Protein AF-A0AAT9IEX5-F1 (afdb_monomer_lite)

Sequence (125 aa):
MNDKVFNRVKGVLTDRGRSYKLSMKVLFNYYKALLTFNILFSGLIGLLGGVSGENKIIGFLNVFMFSFCTGGYFLALFFYELRYKSQYYFYYNKGYSKTALIILSYLFNLLILILFFLLKSMAAG

Foldseek 3Di:
DDVVVVVVVVVVVVVVPDPQDPDPVVLCVLLVQLLVQLQVVLQVQLQVLLVPDPNSVVRSVVSSLVSSLPVSSVVSVVVCCVPVVVVVVVCVVSVDDPVVSSVVSSVVSVVVSVVVVVVVVVVVD

Radius of gyration: 21.41 Å; chains: 1; bounding box: 51×23×72 Å

Structure (mmCIF, N/CA/C/O backbone):
data_AF-A0AAT9IEX5-F1
#
_entry.id   AF-A0AAT9IEX5-F1
#
loop_
_atom_site.group_PDB
_atom_site.id
_atom_site.type_symbol
_atom_site.label_atom_id
_atom_site.label_alt_id
_atom_site.label_comp_id
_atom_site.label_asym_id
_atom_site.label_entity_id
_atom_site.label_seq_id
_atom_site.pdbx_PDB_ins_code
_atom_site.Cartn_x
_atom_site.Cartn_y
_atom_site.Cartn_z
_atom_site.occupancy
_atom_site.B_iso_or_equiv
_atom_site.auth_seq_id
_atom_site.auth_comp_id
_atom_site.auth_asym_id
_atom_site.auth_atom_id
_atom_site.pdbx_PDB_model_num
ATOM 1 N N . MET A 1 1 ? -26.330 13.988 47.329 1.00 58.00 1 MET A N 1
ATOM 2 C CA . MET A 1 1 ? -25.836 13.284 46.124 1.00 58.00 1 MET A CA 1
ATOM 3 C C . MET A 1 1 ? -24.482 12.690 46.482 1.00 58.00 1 MET A C 1
ATOM 5 O O . MET A 1 1 ? -23.672 13.410 47.036 1.00 58.00 1 MET A O 1
ATOM 9 N N . ASN A 1 2 ? -24.299 11.376 46.342 1.00 67.56 2 ASN A N 1
ATOM 10 C CA . ASN A 1 2 ? -23.230 10.629 47.017 1.00 67.56 2 ASN A CA 1
ATOM 11 C C . ASN A 1 2 ? -21.887 10.794 46.275 1.00 67.56 2 ASN A C 1
ATOM 13 O O . ASN A 1 2 ? -21.789 10.393 45.112 1.00 67.56 2 ASN A O 1
ATOM 17 N N . ASP A 1 3 ? -20.859 11.341 46.930 1.00 57.69 3 ASP A N 1
ATOM 18 C CA . ASP A 1 3 ? -19.537 11.632 46.336 1.00 57.69 3 ASP A CA 1
ATOM 19 C C . ASP A 1 3 ? -18.868 10.402 45.701 1.00 57.69 3 ASP A C 1
ATOM 21 O O . ASP A 1 3 ? -18.098 10.505 44.743 1.00 57.69 3 ASP A O 1
ATOM 25 N N . LYS A 1 4 ? -19.237 9.200 46.158 1.00 62.69 4 LYS A N 1
ATOM 26 C CA . LYS A 1 4 ? -18.808 7.929 45.557 1.00 62.69 4 LYS A CA 1
ATOM 27 C C . LYS A 1 4 ? -19.321 7.729 44.128 1.00 62.69 4 LYS A C 1
ATOM 29 O O . LYS A 1 4 ? -18.619 7.137 43.312 1.00 62.69 4 LYS A O 1
ATOM 34 N N . VAL A 1 5 ? -20.520 8.216 43.808 1.00 66.31 5 VAL A N 1
ATOM 35 C CA . VAL A 1 5 ? -21.101 8.116 42.458 1.00 66.31 5 VAL A CA 1
ATOM 36 C C . VAL A 1 5 ? -20.439 9.134 41.531 1.00 66.31 5 VAL A C 1
ATOM 38 O O . VAL A 1 5 ? -20.054 8.783 40.419 1.00 66.31 5 VAL A O 1
ATOM 41 N N . PHE A 1 6 ? -20.203 10.357 42.010 1.00 59.25 6 PHE A N 1
ATOM 42 C CA . PHE A 1 6 ? -19.541 11.406 41.230 1.00 59.25 6 PHE A CA 1
ATOM 43 C C . PHE A 1 6 ? -18.085 11.050 40.887 1.00 59.25 6 PHE A C 1
ATOM 45 O O . PHE A 1 6 ? -17.663 11.208 39.740 1.00 59.25 6 PHE A O 1
ATOM 52 N N . ASN A 1 7 ? -17.341 10.466 41.832 1.00 58.66 7 ASN A N 1
ATOM 53 C CA . ASN A 1 7 ? -15.973 10.000 41.586 1.00 58.66 7 ASN A CA 1
ATOM 54 C C . ASN A 1 7 ? -15.913 8.774 40.661 1.00 58.66 7 ASN A C 1
ATOM 56 O O . ASN A 1 7 ? -14.981 8.656 39.865 1.00 58.66 7 ASN A O 1
ATOM 60 N N . ARG A 1 8 ? -16.927 7.897 40.691 1.00 59.16 8 ARG A N 1
ATOM 61 C CA . ARG A 1 8 ? -17.035 6.767 39.753 1.00 59.16 8 ARG A CA 1
ATOM 62 C C . ARG A 1 8 ? -17.325 7.247 38.326 1.00 59.16 8 ARG A C 1
ATOM 64 O O . ARG A 1 8 ? -16.739 6.722 37.387 1.00 59.16 8 ARG A O 1
ATOM 71 N N . VAL A 1 9 ? -18.158 8.277 38.161 1.00 59.16 9 VAL A N 1
ATOM 72 C CA . VAL A 1 9 ? -18.424 8.891 36.848 1.00 59.16 9 VAL A CA 1
ATOM 73 C C . VAL A 1 9 ? -17.200 9.660 36.342 1.00 59.16 9 VAL A C 1
ATOM 75 O O . VAL A 1 9 ? -16.830 9.500 35.183 1.00 59.16 9 VAL A O 1
ATOM 78 N N . LYS A 1 10 ? -16.499 10.413 37.202 1.00 51.16 10 LYS A N 1
ATOM 79 C CA . LYS A 1 10 ? -15.236 11.068 36.824 1.00 51.16 10 LYS A CA 1
ATOM 80 C C . LYS A 1 10 ? -14.178 10.057 36.381 1.00 51.16 10 LYS A C 1
ATOM 82 O O . LYS A 1 10 ? -13.639 10.225 35.299 1.00 51.16 10 LYS A O 1
ATOM 87 N N . GLY A 1 11 ? -13.947 8.974 37.128 1.00 52.75 11 GLY A N 1
ATOM 88 C CA . GLY A 1 11 ? -12.958 7.948 36.758 1.00 52.75 11 GLY A CA 1
ATOM 89 C C . GLY A 1 11 ? -13.213 7.282 35.398 1.00 52.75 11 GLY A C 1
ATOM 90 O O . GLY A 1 11 ? -12.266 6.978 34.680 1.00 52.75 11 GLY A O 1
ATOM 91 N N . VAL A 1 12 ? -14.481 7.126 35.005 1.00 56.59 12 VAL A N 1
ATOM 92 C CA . VAL A 1 12 ? -14.877 6.583 33.690 1.00 56.59 12 VAL A CA 1
ATOM 93 C C . VAL A 1 12 ? -14.724 7.617 32.563 1.00 56.59 12 VAL A C 1
ATOM 95 O O . VAL A 1 12 ? -14.526 7.254 31.404 1.00 56.59 12 VAL A O 1
ATOM 98 N N . LEU A 1 13 ? -14.792 8.913 32.877 1.00 50.88 13 LEU A N 1
ATOM 99 C CA . LEU A 1 13 ? -14.663 9.993 31.895 1.00 50.88 13 LEU A CA 1
ATOM 100 C C . LEU A 1 13 ? -13.211 10.453 31.687 1.00 50.88 13 LEU A C 1
ATOM 102 O O . LEU A 1 13 ? -12.892 10.933 30.599 1.00 50.88 13 LEU A O 1
ATOM 106 N N . THR A 1 14 ? -12.320 10.254 32.665 1.00 48.84 14 THR A N 1
ATOM 107 C CA . THR A 1 14 ? -10.892 10.621 32.561 1.00 48.84 14 THR A CA 1
ATOM 108 C C . THR A 1 14 ? -10.075 9.664 31.677 1.00 48.84 14 THR A C 1
ATOM 110 O O . THR A 1 14 ? -8.972 10.002 31.262 1.00 48.84 14 THR A O 1
ATOM 113 N N . ASP A 1 15 ? -10.613 8.498 31.309 1.00 51.06 15 ASP A N 1
ATOM 114 C CA . ASP A 1 15 ? -9.942 7.535 30.415 1.00 51.06 15 ASP A CA 1
ATOM 115 C C . ASP A 1 15 ? -10.146 7.852 28.912 1.00 51.06 15 ASP A C 1
ATOM 117 O O . ASP A 1 15 ? -9.637 7.161 28.030 1.00 51.06 15 ASP A O 1
ATOM 121 N N . ARG A 1 16 ? -10.865 8.940 28.587 1.00 53.25 16 ARG A N 1
ATOM 122 C CA . ARG A 1 16 ? -11.055 9.423 27.202 1.00 53.25 16 ARG A CA 1
ATOM 123 C C . ARG A 1 16 ? -9.895 10.269 26.662 1.00 53.25 16 ARG A C 1
ATOM 125 O O . ARG A 1 16 ? -9.988 10.793 25.557 1.00 53.25 16 ARG A O 1
ATOM 132 N N . GLY A 1 17 ? -8.813 10.406 27.426 1.00 50.31 17 GLY A N 1
ATOM 133 C CA . GLY A 1 17 ? -7.591 11.117 27.039 1.00 50.31 17 GLY A CA 1
ATOM 134 C C . GLY A 1 17 ? -6.438 10.197 26.635 1.00 50.31 17 GLY A C 1
ATOM 135 O O . GLY A 1 17 ? -5.286 10.627 26.661 1.00 50.31 17 GLY A O 1
ATOM 136 N N . ARG A 1 18 ? -6.696 8.918 26.319 1.00 54.47 18 ARG A N 1
ATOM 137 C CA . ARG A 1 18 ? -5.628 7.992 25.932 1.00 54.47 18 ARG A CA 1
ATOM 138 C C . ARG A 1 18 ? -5.007 8.436 24.607 1.00 54.47 18 ARG A C 1
ATOM 140 O O . ARG A 1 18 ? -5.550 8.198 23.538 1.00 54.47 18 ARG A O 1
ATOM 147 N N . SER A 1 19 ? -3.833 9.057 24.682 1.00 53.69 19 SER A N 1
ATOM 148 C CA . SER A 1 19 ? -2.922 9.185 23.548 1.00 53.69 19 SER A CA 1
ATOM 149 C C . SER A 1 19 ? -2.481 7.773 23.159 1.00 53.69 19 SER A C 1
ATOM 151 O O . SER A 1 19 ? -1.616 7.164 23.796 1.00 53.69 19 SER A O 1
ATOM 153 N N . TYR A 1 20 ? -3.184 7.179 22.194 1.00 57.81 20 TYR A N 1
ATOM 154 C CA . TYR A 1 20 ? -2.973 5.795 21.792 1.00 57.81 20 TYR A CA 1
ATOM 155 C C . TYR A 1 20 ? -1.623 5.693 21.088 1.00 57.81 20 TYR A C 1
ATOM 157 O O . TYR A 1 20 ? -1.485 6.007 19.906 1.00 57.81 20 TYR A O 1
A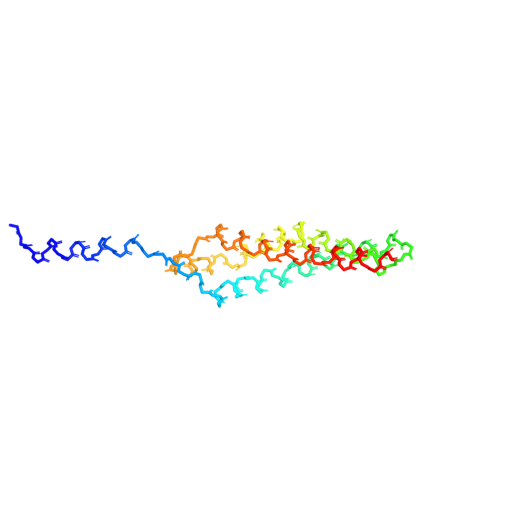TOM 165 N N . LYS A 1 21 ? -0.602 5.235 21.814 1.00 61.06 21 LYS A N 1
ATOM 166 C CA . LYS A 1 21 ? 0.682 4.899 21.207 1.00 61.06 21 LYS A CA 1
ATOM 167 C C . LYS A 1 21 ? 0.435 3.760 20.216 1.00 61.06 21 LYS A C 1
ATOM 169 O O . LYS A 1 21 ? 0.006 2.665 20.595 1.00 61.06 21 LYS A O 1
ATOM 174 N N . LEU A 1 22 ? 0.640 4.034 18.931 1.00 65.62 22 LEU A N 1
ATOM 175 C CA . LEU A 1 22 ? 0.526 3.032 17.882 1.00 65.62 22 LEU A CA 1
ATOM 176 C C . LEU A 1 22 ? 1.493 1.891 18.196 1.00 65.62 22 LEU A C 1
ATOM 178 O O . LEU A 1 22 ? 2.708 2.079 18.246 1.00 65.62 22 LEU A O 1
ATOM 182 N N . SER A 1 23 ? 0.954 0.702 18.459 1.00 79.88 23 SER A N 1
ATOM 183 C CA . SER A 1 23 ? 1.803 -0.458 18.662 1.00 79.88 23 SER A CA 1
ATOM 184 C C . SER A 1 23 ? 2.371 -0.855 17.308 1.00 79.88 23 SER A C 1
ATOM 186 O O . SER A 1 23 ? 1.618 -1.223 16.404 1.00 79.88 23 SER A O 1
ATOM 188 N N . MET A 1 24 ? 3.697 -0.822 17.177 1.00 80.75 24 MET A N 1
ATOM 189 C CA . MET A 1 24 ? 4.392 -1.195 15.939 1.00 80.75 24 MET A CA 1
ATOM 190 C C . MET A 1 24 ? 3.967 -2.579 15.434 1.00 80.75 24 MET A C 1
ATOM 192 O O . MET A 1 24 ? 3.858 -2.791 14.234 1.00 80.75 24 MET A O 1
ATOM 196 N N . LYS A 1 25 ? 3.622 -3.499 16.346 1.00 85.56 25 LYS A N 1
ATOM 197 C CA . LYS A 1 25 ? 3.118 -4.841 16.014 1.00 85.56 25 LYS A CA 1
ATOM 198 C C . LYS A 1 25 ? 1.784 -4.803 15.262 1.00 85.56 25 LYS A C 1
ATOM 200 O O . LYS A 1 25 ? 1.575 -5.571 14.330 1.00 85.56 25 LYS A O 1
ATOM 205 N N . VAL A 1 26 ? 0.876 -3.919 15.675 1.00 85.69 26 VAL A N 1
ATOM 206 C CA . VAL A 1 26 ? -0.459 -3.791 15.074 1.00 85.69 26 VAL A CA 1
ATOM 207 C C . VAL A 1 26 ? -0.346 -3.201 13.675 1.00 85.69 26 VAL A C 1
ATOM 209 O O . VAL A 1 26 ? -0.915 -3.759 12.737 1.00 85.69 26 VAL A O 1
ATOM 212 N N . LEU A 1 27 ? 0.441 -2.131 13.535 1.00 86.25 27 LEU A N 1
ATOM 213 C CA . LEU A 1 27 ? 0.718 -1.522 12.237 1.00 86.25 27 LEU A CA 1
ATOM 214 C C . LEU A 1 27 ? 1.397 -2.516 11.295 1.00 86.25 27 LEU A C 1
ATOM 216 O O . LEU A 1 27 ? 0.988 -2.642 10.148 1.00 86.25 27 LEU A O 1
ATOM 220 N N . PHE A 1 28 ? 2.393 -3.252 11.788 1.00 88.50 28 PHE A N 1
ATOM 221 C CA . PHE A 1 28 ? 3.120 -4.227 10.987 1.00 88.50 28 PHE A CA 1
ATOM 222 C C . PHE A 1 28 ? 2.216 -5.358 10.490 1.00 88.50 28 PHE A C 1
ATOM 224 O O . PHE A 1 28 ? 2.304 -5.733 9.327 1.00 88.50 28 PHE A O 1
ATOM 231 N N . ASN A 1 29 ? 1.307 -5.866 11.326 1.00 90.31 29 ASN A N 1
ATOM 232 C CA . ASN A 1 29 ? 0.353 -6.892 10.898 1.00 90.31 29 ASN A CA 1
ATOM 233 C C . ASN A 1 29 ? -0.594 -6.379 9.806 1.00 90.31 29 ASN A C 1
ATOM 235 O O . ASN A 1 29 ? -0.813 -7.078 8.818 1.00 90.31 29 ASN A O 1
ATOM 239 N N . TYR A 1 30 ? -1.114 -5.159 9.969 1.00 90.44 30 TYR A N 1
ATOM 240 C CA . TYR A 1 30 ? -1.954 -4.512 8.961 1.00 90.44 30 TYR A CA 1
ATOM 241 C C . TYR A 1 30 ? -1.187 -4.310 7.646 1.00 90.44 30 TYR A C 1
ATOM 243 O O . TYR A 1 30 ? -1.625 -4.747 6.582 1.00 90.44 30 TYR A O 1
ATOM 251 N N . TYR A 1 31 ? 0.006 -3.718 7.738 1.00 91.50 31 TYR A N 1
ATOM 252 C CA . TYR A 1 31 ? 0.872 -3.453 6.597 1.00 91.50 31 TYR A CA 1
ATOM 253 C C . TYR A 1 31 ? 1.272 -4.739 5.874 1.00 91.50 31 TYR A C 1
ATOM 255 O O . TYR A 1 31 ? 1.190 -4.790 4.656 1.00 91.50 31 TYR A O 1
ATOM 263 N N . LYS A 1 32 ? 1.635 -5.802 6.600 1.00 92.31 32 LYS A N 1
ATOM 264 C CA . LYS A 1 32 ? 2.029 -7.092 6.020 1.00 92.31 32 LYS A CA 1
ATOM 265 C C . LYS A 1 32 ? 0.916 -7.699 5.169 1.00 92.31 32 LYS A C 1
ATOM 267 O O . LYS A 1 32 ? 1.185 -8.150 4.060 1.00 92.31 32 LYS A O 1
ATOM 272 N N . ALA A 1 33 ? -0.315 -7.708 5.675 1.00 91.75 33 ALA A N 1
ATOM 273 C CA . ALA A 1 33 ? -1.450 -8.254 4.939 1.00 91.75 33 ALA A CA 1
ATOM 274 C C . ALA A 1 33 ? -1.736 -7.445 3.665 1.00 91.75 33 ALA A C 1
ATOM 276 O O . ALA A 1 33 ? -1.951 -8.020 2.600 1.00 91.75 33 ALA A O 1
ATOM 277 N N . LEU A 1 34 ? -1.679 -6.116 3.761 1.00 93.44 34 LEU A N 1
ATOM 278 C CA . LEU A 1 34 ? -1.903 -5.220 2.629 1.00 93.44 34 LEU A CA 1
ATOM 279 C C . LEU A 1 34 ? -0.765 -5.313 1.596 1.00 93.44 34 LEU A C 1
ATOM 281 O O . LEU A 1 34 ? -1.014 -5.356 0.392 1.00 93.44 34 LEU A O 1
ATOM 285 N N . LEU A 1 35 ? 0.477 -5.449 2.064 1.00 93.44 35 LEU A N 1
ATOM 286 C CA . LEU A 1 35 ? 1.671 -5.631 1.243 1.00 93.44 35 LEU A CA 1
ATOM 287 C C . LEU A 1 35 ? 1.591 -6.903 0.392 1.00 93.44 35 LEU A C 1
ATOM 289 O O . LEU A 1 35 ? 1.972 -6.865 -0.773 1.00 93.44 35 LEU A O 1
ATOM 293 N N . THR A 1 36 ? 1.069 -8.011 0.929 1.00 93.25 36 THR A N 1
ATOM 294 C CA . THR A 1 36 ? 0.906 -9.253 0.154 1.00 93.25 36 THR A CA 1
ATOM 295 C C . THR A 1 36 ? 0.027 -9.039 -1.079 1.00 93.25 36 THR A C 1
ATOM 297 O O . THR A 1 36 ? 0.424 -9.424 -2.176 1.00 93.25 36 THR A O 1
ATOM 300 N N . PHE A 1 37 ? -1.124 -8.375 -0.938 1.00 93.62 37 PHE A N 1
ATOM 301 C CA . PHE A 1 37 ? -1.967 -8.048 -2.096 1.00 93.62 37 PHE A CA 1
ATOM 302 C C . PHE A 1 37 ? -1.290 -7.048 -3.032 1.00 93.62 37 PHE A C 1
ATOM 304 O O . PHE A 1 37 ? -1.345 -7.212 -4.248 1.00 93.62 37 PHE A O 1
ATOM 311 N N . ASN A 1 38 ? -0.615 -6.041 -2.474 1.00 95.38 38 ASN A N 1
ATOM 312 C CA . ASN A 1 38 ? 0.035 -5.002 -3.263 1.00 95.38 38 ASN A CA 1
ATOM 313 C C . ASN A 1 38 ? 1.155 -5.566 -4.151 1.00 95.38 38 ASN A C 1
ATOM 315 O O . ASN A 1 38 ? 1.240 -5.220 -5.327 1.00 95.38 38 ASN A O 1
ATOM 319 N N . ILE A 1 39 ? 1.975 -6.481 -3.619 1.00 94.38 39 ILE A N 1
ATOM 320 C CA . ILE A 1 39 ? 3.025 -7.167 -4.386 1.00 94.38 39 ILE A CA 1
ATOM 321 C C . ILE A 1 39 ? 2.414 -7.984 -5.526 1.00 94.38 39 ILE A C 1
ATOM 323 O O . ILE A 1 39 ? 2.931 -7.934 -6.637 1.00 94.38 39 ILE A O 1
ATOM 327 N N . LEU A 1 40 ? 1.315 -8.704 -5.281 1.00 95.19 40 LEU A N 1
ATOM 328 C CA . LEU A 1 40 ? 0.659 -9.507 -6.316 1.00 95.19 40 LEU A CA 1
ATOM 329 C C . LEU A 1 40 ? 0.119 -8.629 -7.449 1.00 95.19 40 LEU A C 1
ATOM 331 O O . LEU A 1 40 ? 0.462 -8.846 -8.609 1.00 95.19 40 LEU A O 1
ATOM 335 N N . PHE A 1 41 ? -0.676 -7.608 -7.127 1.00 94.44 41 PHE A N 1
ATOM 336 C CA . PHE A 1 41 ? -1.272 -6.737 -8.143 1.00 94.44 41 PHE A CA 1
ATOM 337 C C . PHE A 1 41 ? -0.225 -5.914 -8.893 1.00 94.44 41 PHE A C 1
ATOM 339 O O . PHE A 1 41 ? -0.267 -5.822 -10.119 1.00 94.44 41 PHE A O 1
ATOM 346 N N . SER A 1 42 ? 0.756 -5.374 -8.176 1.00 95.50 42 SER A N 1
ATOM 347 C CA . SER A 1 42 ? 1.833 -4.598 -8.792 1.00 95.50 42 SER A CA 1
ATOM 348 C C . SER A 1 42 ? 2.793 -5.466 -9.582 1.00 95.50 42 SER A C 1
ATOM 350 O O . SER A 1 42 ? 3.309 -5.012 -10.596 1.00 95.50 42 SER A O 1
ATOM 352 N N . GLY A 1 43 ? 2.993 -6.719 -9.171 1.00 95.06 43 GLY A N 1
ATOM 353 C CA . GLY A 1 43 ? 3.719 -7.721 -9.943 1.00 95.06 43 GLY A CA 1
ATOM 354 C C . GLY A 1 43 ? 3.051 -7.974 -11.289 1.00 95.06 43 GLY A C 1
ATOM 355 O O . GLY A 1 43 ? 3.710 -7.869 -12.319 1.00 95.06 43 GLY A O 1
ATOM 356 N N . LEU A 1 44 ? 1.736 -8.218 -11.293 1.00 94.81 44 LEU A N 1
ATOM 357 C CA . LEU A 1 44 ? 0.964 -8.431 -12.522 1.00 94.81 44 LEU A CA 1
ATOM 358 C C . LEU A 1 44 ? 1.041 -7.228 -13.472 1.00 94.81 44 LEU A C 1
ATOM 360 O O . LEU A 1 44 ? 1.273 -7.405 -14.665 1.00 94.81 44 LEU A O 1
ATOM 364 N N . ILE A 1 45 ? 0.905 -6.007 -12.950 1.00 93.75 45 ILE A N 1
ATOM 365 C CA . ILE A 1 45 ? 1.016 -4.782 -13.756 1.00 93.75 45 ILE A CA 1
ATOM 366 C C . ILE A 1 45 ? 2.465 -4.558 -14.219 1.00 93.75 45 ILE A C 1
ATOM 368 O O . ILE A 1 45 ? 2.701 -4.196 -15.370 1.00 93.75 45 ILE A O 1
ATOM 372 N N . GLY A 1 46 ? 3.449 -4.840 -13.364 1.00 94.50 46 GLY A N 1
ATOM 373 C CA . GLY A 1 46 ? 4.872 -4.769 -13.690 1.00 94.50 46 GLY A CA 1
ATOM 374 C C . GLY A 1 46 ? 5.255 -5.665 -14.866 1.00 94.50 46 GLY A C 1
ATOM 375 O O . GLY A 1 46 ? 6.037 -5.246 -15.720 1.00 94.50 46 GLY A O 1
ATOM 376 N N . LEU A 1 47 ? 4.665 -6.862 -14.975 1.00 94.06 47 LEU A N 1
ATOM 377 C CA . LEU A 1 47 ? 4.895 -7.755 -16.118 1.00 94.06 47 LEU A CA 1
ATOM 378 C C . LEU A 1 47 ? 4.546 -7.082 -17.454 1.00 94.06 47 LEU A C 1
ATOM 380 O O . LEU A 1 47 ? 5.289 -7.253 -18.418 1.00 94.06 47 LEU A O 1
ATOM 384 N N . LEU A 1 48 ? 3.500 -6.250 -17.505 1.00 91.50 48 LEU A N 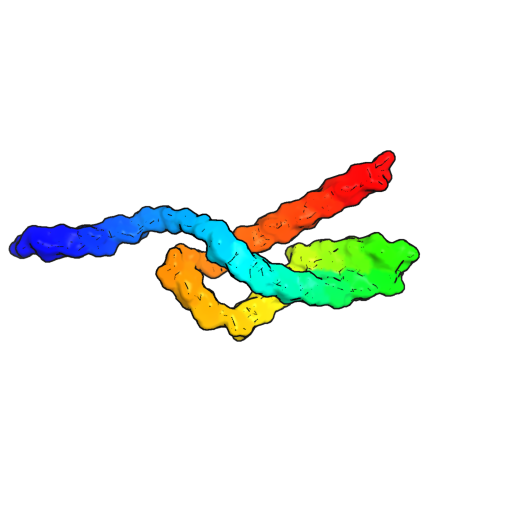1
ATOM 385 C CA . LEU A 1 48 ? 3.139 -5.490 -18.712 1.00 91.50 48 LEU A CA 1
ATOM 386 C C . LEU A 1 48 ? 4.244 -4.497 -19.116 1.00 91.50 48 LEU A C 1
ATOM 388 O O . LEU A 1 48 ? 4.547 -4.335 -20.300 1.00 91.50 48 LEU A O 1
ATOM 392 N N . GLY A 1 49 ? 4.899 -3.882 -18.127 1.00 88.56 49 GLY A N 1
ATOM 393 C CA . GLY A 1 49 ? 6.056 -3.010 -18.341 1.00 88.56 49 GLY A CA 1
ATOM 394 C C . GLY A 1 49 ? 7.286 -3.752 -18.862 1.00 88.56 49 GLY A C 1
ATOM 395 O O . GLY A 1 49 ? 8.028 -3.218 -19.684 1.00 88.56 49 GLY A O 1
ATOM 396 N N . GLY A 1 50 ? 7.484 -4.998 -18.427 1.00 88.69 50 GLY A N 1
ATOM 397 C CA . GLY A 1 50 ? 8.590 -5.843 -18.885 1.00 88.69 50 GLY A CA 1
ATOM 398 C C . GLY A 1 50 ? 8.440 -6.357 -20.320 1.00 88.69 50 GLY A C 1
ATOM 399 O O . GLY A 1 50 ? 9.444 -6.679 -20.952 1.00 88.69 50 GLY A O 1
ATOM 400 N N . VAL A 1 51 ? 7.214 -6.411 -20.848 1.00 89.06 51 VAL A N 1
ATOM 401 C CA . VAL A 1 51 ? 6.935 -6.831 -22.234 1.00 89.06 51 VAL A CA 1
ATOM 402 C C . VAL A 1 51 ? 7.159 -5.692 -23.238 1.00 89.06 51 VAL A C 1
ATOM 404 O O . VAL A 1 51 ? 7.490 -5.958 -24.388 1.00 89.06 51 VAL A O 1
ATOM 407 N N . SER A 1 52 ? 7.020 -4.435 -22.806 1.00 76.62 52 SER A N 1
ATOM 408 C CA . SER A 1 52 ? 6.961 -3.273 -23.709 1.00 76.62 52 SER A CA 1
ATOM 409 C C . SER A 1 52 ? 8.287 -2.513 -23.886 1.00 76.62 52 SER A C 1
ATOM 411 O O . SER A 1 52 ? 8.369 -1.651 -24.754 1.00 76.62 52 SER A O 1
ATOM 413 N N . GLY A 1 53 ? 9.313 -2.773 -23.065 1.00 68.75 53 GLY A N 1
ATOM 414 C CA . GLY A 1 53 ? 10.573 -2.010 -23.067 1.00 68.75 53 GLY A CA 1
ATOM 415 C C . GLY A 1 53 ? 11.781 -2.772 -23.625 1.00 68.75 53 GLY A C 1
ATOM 416 O O . GLY A 1 53 ? 11.867 -3.988 -23.472 1.00 68.75 53 GLY A O 1
ATOM 417 N N . GLU A 1 54 ? 12.757 -2.045 -24.187 1.00 75.19 54 GLU A N 1
ATOM 418 C CA . GLU A 1 54 ? 14.043 -2.601 -24.661 1.00 75.19 54 GLU A CA 1
ATOM 419 C C . GLU A 1 54 ? 14.781 -3.359 -23.544 1.00 75.19 54 GLU A C 1
ATOM 421 O O . GLU A 1 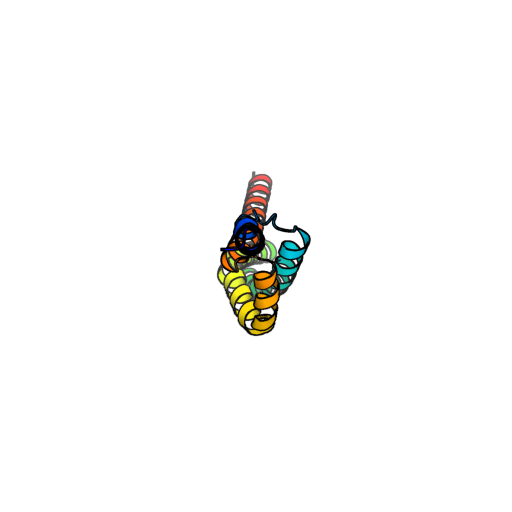54 ? 15.221 -4.495 -23.714 1.00 75.19 54 GLU A O 1
ATOM 426 N N . ASN A 1 55 ? 14.830 -2.758 -22.350 1.00 87.81 55 ASN A N 1
ATOM 427 C CA . ASN A 1 55 ? 15.355 -3.376 -21.137 1.00 87.81 55 ASN A CA 1
ATOM 428 C C . ASN A 1 55 ? 14.214 -3.932 -20.281 1.00 87.81 55 ASN A C 1
ATOM 430 O O . ASN A 1 55 ? 13.687 -3.242 -19.403 1.00 87.81 55 ASN A O 1
ATOM 434 N N . LYS A 1 56 ? 13.869 -5.205 -20.502 1.00 89.62 56 LYS A N 1
ATOM 435 C CA . LYS A 1 56 ? 12.751 -5.905 -19.835 1.00 89.62 56 LYS A CA 1
ATOM 436 C C . LYS A 1 56 ? 12.751 -5.747 -18.311 1.00 89.62 56 LYS A C 1
ATOM 438 O O . LYS A 1 56 ? 11.712 -5.489 -17.712 1.00 89.62 56 LYS A O 1
ATOM 443 N N . ILE A 1 57 ? 13.922 -5.855 -17.678 1.00 89.69 57 ILE A N 1
ATOM 444 C CA . ILE A 1 57 ? 14.066 -5.754 -16.216 1.00 89.69 57 ILE A CA 1
ATOM 445 C C . ILE A 1 57 ? 13.769 -4.328 -15.730 1.00 89.69 57 ILE A C 1
ATOM 447 O O . ILE A 1 57 ? 13.027 -4.140 -14.769 1.00 89.69 57 ILE A O 1
ATOM 451 N N . ILE A 1 58 ? 14.308 -3.314 -16.411 1.00 89.00 58 ILE A N 1
ATOM 452 C CA . ILE A 1 58 ? 14.112 -1.906 -16.040 1.00 89.00 58 ILE A CA 1
ATOM 453 C C . ILE A 1 58 ? 12.655 -1.491 -16.283 1.00 89.00 58 ILE A C 1
ATOM 455 O O . ILE A 1 58 ? 12.062 -0.813 -15.443 1.00 89.00 58 ILE A O 1
ATOM 459 N N . GLY A 1 59 ? 12.062 -1.932 -17.397 1.00 90.62 59 GLY A N 1
ATOM 460 C CA . GLY A 1 59 ? 10.646 -1.724 -17.705 1.00 90.62 59 GLY A CA 1
ATOM 461 C C . GLY A 1 59 ? 9.731 -2.337 -16.645 1.00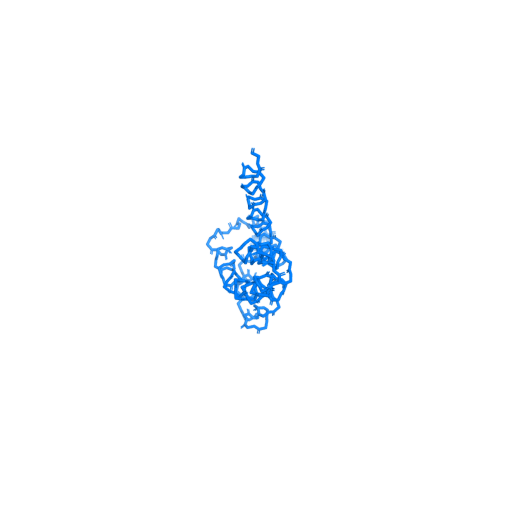 90.62 59 GLY A C 1
ATOM 462 O O . GLY A 1 59 ? 8.856 -1.645 -16.120 1.00 90.62 59 GLY A O 1
ATOM 463 N N . PHE A 1 60 ? 9.998 -3.591 -16.257 1.00 93.50 60 PHE A N 1
ATOM 464 C CA . PHE A 1 60 ? 9.295 -4.260 -15.163 1.00 93.50 60 PHE A CA 1
ATOM 465 C C . PHE A 1 60 ? 9.394 -3.463 -13.862 1.00 93.50 60 PHE A C 1
ATOM 467 O O . PHE A 1 60 ? 8.366 -3.138 -13.275 1.00 93.50 60 PHE A O 1
ATOM 474 N N . LEU A 1 61 ? 10.607 -3.103 -13.428 1.00 92.31 61 LEU A N 1
ATOM 475 C CA . LEU A 1 61 ? 10.821 -2.411 -12.155 1.00 92.31 61 LEU A CA 1
ATOM 476 C C . LEU A 1 61 ? 10.154 -1.032 -12.115 1.00 92.31 61 LEU A C 1
ATOM 478 O O . LEU A 1 61 ? 9.552 -0.686 -11.102 1.00 92.31 61 LEU A O 1
ATOM 482 N N . ASN A 1 62 ? 10.212 -0.259 -13.202 1.00 90.44 62 ASN A N 1
ATOM 483 C CA . ASN A 1 62 ? 9.585 1.064 -13.251 1.00 90.44 62 ASN A CA 1
ATOM 484 C C . ASN A 1 62 ? 8.060 0.966 -13.100 1.00 90.44 62 ASN A C 1
ATOM 486 O O . ASN A 1 62 ? 7.472 1.659 -12.269 1.00 90.44 62 ASN A O 1
ATOM 490 N N . VAL A 1 63 ? 7.425 0.087 -13.881 1.00 92.81 63 VAL A N 1
ATOM 491 C CA . VAL A 1 63 ? 5.966 -0.083 -13.860 1.00 92.81 63 VAL A CA 1
ATOM 492 C C . VAL A 1 63 ? 5.509 -0.754 -12.562 1.00 92.81 63 VAL A C 1
ATOM 494 O O . VAL A 1 63 ? 4.511 -0.332 -11.976 1.00 92.81 63 VAL A O 1
ATOM 497 N N . PHE A 1 64 ? 6.272 -1.731 -12.062 1.00 94.62 64 PHE A N 1
ATOM 498 C CA . PHE A 1 64 ? 6.049 -2.355 -10.759 1.00 94.62 64 PHE A CA 1
ATOM 499 C C . PHE A 1 64 ? 6.061 -1.312 -9.643 1.00 94.62 64 PHE A C 1
ATOM 501 O O . PHE A 1 64 ? 5.086 -1.222 -8.906 1.00 94.62 64 PHE A O 1
ATOM 508 N N . MET A 1 65 ? 7.119 -0.500 -9.530 1.00 93.69 65 MET A N 1
ATOM 509 C CA . MET A 1 65 ? 7.254 0.487 -8.451 1.00 93.69 65 MET A CA 1
ATOM 510 C C . MET A 1 65 ? 6.180 1.573 -8.529 1.00 93.69 65 MET A C 1
ATOM 512 O O . MET A 1 65 ? 5.623 1.969 -7.502 1.00 93.69 65 MET A O 1
ATOM 516 N N . PHE A 1 66 ? 5.836 2.008 -9.744 1.00 91.50 66 PHE A N 1
ATOM 517 C CA . PHE A 1 66 ? 4.742 2.949 -9.954 1.00 91.50 66 PHE A CA 1
ATOM 518 C C . PHE A 1 66 ? 3.400 2.360 -9.498 1.00 91.50 66 PHE A C 1
ATOM 520 O O . PHE A 1 66 ? 2.690 2.982 -8.705 1.00 91.50 66 PHE A O 1
ATOM 527 N N . SER A 1 67 ? 3.071 1.138 -9.929 1.00 94.44 67 SER A N 1
ATOM 528 C CA . SER A 1 67 ? 1.852 0.441 -9.504 1.00 94.44 67 SER A CA 1
ATOM 529 C C . SER A 1 67 ? 1.839 0.175 -7.997 1.00 94.44 67 SER A C 1
ATOM 531 O O . SER A 1 67 ? 0.814 0.383 -7.349 1.00 94.44 67 SER A O 1
ATOM 533 N N . PHE A 1 68 ? 2.977 -0.216 -7.427 1.00 93.88 68 PHE A N 1
ATOM 534 C CA . PHE A 1 68 ? 3.143 -0.545 -6.013 1.00 93.88 68 PHE A CA 1
ATOM 535 C C . PHE A 1 68 ? 2.774 0.609 -5.088 1.00 93.88 68 PHE A C 1
ATOM 537 O O . PHE A 1 68 ? 2.263 0.385 -3.993 1.00 93.88 68 PHE A O 1
ATOM 544 N N . CYS A 1 69 ? 2.968 1.849 -5.527 1.00 92.88 69 CYS A N 1
ATOM 545 C CA . CYS A 1 69 ? 2.577 3.016 -4.741 1.00 92.88 69 CYS A CA 1
ATOM 546 C C . CYS A 1 69 ? 1.232 3.606 -5.147 1.00 92.88 69 CYS A C 1
ATOM 548 O O . CYS A 1 69 ? 0.680 4.395 -4.393 1.00 92.88 69 CYS A O 1
ATOM 550 N N . THR A 1 70 ? 0.696 3.249 -6.311 1.00 92.06 70 THR A N 1
ATOM 551 C CA . THR A 1 70 ? -0.549 3.822 -6.830 1.00 92.06 70 THR A CA 1
ATOM 552 C C . THR A 1 70 ? -1.634 2.752 -6.931 1.00 92.06 70 THR A C 1
ATOM 554 O O . THR A 1 70 ? -2.197 2.338 -5.916 1.00 92.06 70 THR A O 1
ATOM 557 N N . GLY A 1 71 ? -1.939 2.289 -8.144 1.00 89.62 71 GLY A N 1
ATOM 558 C CA . GLY A 1 71 ? -3.057 1.397 -8.434 1.00 89.62 71 GLY A CA 1
ATOM 559 C C . GLY A 1 71 ? -3.004 0.083 -7.659 1.00 89.62 71 GLY A C 1
ATOM 560 O O . GLY A 1 71 ? -4.018 -0.335 -7.107 1.00 89.62 71 GLY A O 1
ATOM 561 N N . GLY A 1 72 ? -1.827 -0.532 -7.536 1.00 92.12 72 GLY A N 1
ATOM 562 C CA . GLY A 1 72 ? -1.636 -1.761 -6.767 1.00 92.12 72 GLY A CA 1
ATOM 563 C C . GLY A 1 72 ? -1.944 -1.588 -5.282 1.00 92.12 72 GLY A C 1
ATOM 564 O O . GLY A 1 72 ? -2.592 -2.452 -4.691 1.00 92.12 72 GLY A O 1
ATOM 565 N N . TYR A 1 73 ? -1.578 -0.444 -4.696 1.00 93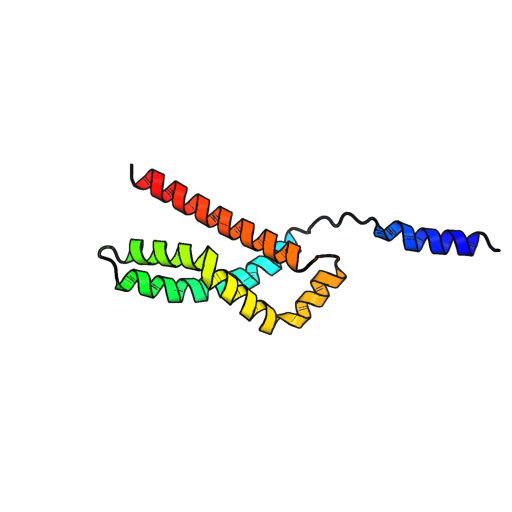.88 73 TYR A N 1
ATOM 566 C CA . TYR A 1 73 ? -1.899 -0.130 -3.305 1.00 93.88 73 TYR A CA 1
ATOM 567 C C . TYR A 1 73 ? -3.400 0.080 -3.094 1.00 93.88 73 TYR A C 1
ATOM 569 O O . TYR A 1 73 ? -3.974 -0.488 -2.163 1.00 93.88 73 TYR A O 1
ATOM 577 N N . PHE A 1 74 ? -4.056 0.860 -3.958 1.00 94.06 74 PHE A N 1
ATOM 578 C CA . PHE A 1 74 ? -5.502 1.082 -3.858 1.00 94.06 74 PHE A CA 1
ATOM 579 C C . PHE A 1 74 ? -6.292 -0.211 -4.056 1.00 94.06 74 PHE A C 1
ATOM 581 O O . PHE A 1 74 ? -7.246 -0.471 -3.322 1.00 94.06 74 PHE A O 1
ATOM 588 N N . LEU A 1 75 ? -5.863 -1.057 -4.994 1.00 93.81 75 LEU A N 1
ATOM 589 C CA . LEU A 1 75 ? -6.486 -2.354 -5.225 1.00 93.81 75 LEU A CA 1
ATOM 590 C C . LEU A 1 75 ? -6.257 -3.296 -4.034 1.00 93.81 75 LEU A C 1
ATOM 592 O O . LEU A 1 75 ? -7.193 -3.945 -3.570 1.00 93.81 75 LEU A O 1
ATOM 596 N N . ALA A 1 76 ? -5.048 -3.314 -3.469 1.00 94.44 76 ALA A N 1
ATOM 597 C CA . ALA A 1 76 ? -4.748 -4.051 -2.245 1.00 94.44 76 ALA A CA 1
ATOM 598 C C . ALA A 1 76 ? -5.617 -3.601 -1.067 1.00 94.44 76 ALA A C 1
ATOM 600 O O . ALA A 1 76 ? -6.147 -4.446 -0.346 1.00 94.44 76 ALA A O 1
ATOM 601 N N . LEU A 1 77 ? -5.805 -2.290 -0.898 1.00 93.81 77 LEU A N 1
ATOM 602 C CA . LEU A 1 77 ? -6.685 -1.731 0.122 1.00 93.81 77 LEU A CA 1
ATOM 603 C C . LEU A 1 77 ? -8.135 -2.183 -0.095 1.00 93.81 77 LEU A C 1
ATOM 605 O O . LEU A 1 77 ? -8.762 -2.676 0.838 1.00 93.81 77 LEU A O 1
ATOM 609 N N . PHE A 1 78 ? -8.644 -2.089 -1.323 1.00 94.44 78 PHE A N 1
ATOM 610 C CA . PHE A 1 78 ? -9.998 -2.522 -1.666 1.00 94.44 78 PHE A CA 1
ATOM 611 C C . PHE A 1 78 ? -10.237 -4.006 -1.341 1.00 94.44 78 PHE A C 1
ATOM 613 O O . PHE A 1 78 ? -11.199 -4.353 -0.653 1.00 94.44 78 PHE A O 1
ATOM 620 N N . PHE A 1 79 ? -9.329 -4.893 -1.755 1.00 93.38 79 PHE A N 1
ATOM 621 C CA . PHE A 1 79 ? -9.438 -6.325 -1.455 1.00 93.38 79 PHE A CA 1
ATOM 622 C C . PHE A 1 79 ? -9.255 -6.640 0.030 1.00 93.38 79 PHE A C 1
ATOM 624 O O . PHE A 1 79 ? -9.935 -7.523 0.563 1.00 93.38 79 PHE A O 1
ATOM 631 N N . TYR A 1 80 ? -8.371 -5.915 0.715 1.00 92.62 80 TYR A N 1
ATOM 632 C CA . TYR A 1 80 ? -8.221 -6.041 2.157 1.00 92.62 80 TYR A CA 1
ATOM 633 C C . TYR A 1 80 ? -9.526 -5.672 2.875 1.00 92.62 80 TYR A C 1
ATOM 635 O O . TYR A 1 80 ? -9.957 -6.393 3.774 1.00 92.62 80 TYR A O 1
ATOM 643 N N . GLU A 1 81 ? -10.198 -4.601 2.449 1.00 91.25 81 GLU A N 1
ATOM 644 C CA . GLU A 1 81 ? -11.488 -4.189 3.004 1.00 91.25 81 GLU A CA 1
ATOM 645 C C . GLU A 1 81 ? -12.591 -5.223 2.786 1.00 91.25 81 GLU A C 1
ATOM 647 O O . GLU A 1 81 ? -13.352 -5.499 3.716 1.00 91.25 81 GLU A O 1
ATOM 652 N N . LEU A 1 82 ? -12.645 -5.839 1.605 1.00 91.00 82 LEU A N 1
ATOM 653 C CA . LEU A 1 82 ? -13.601 -6.907 1.317 1.00 91.00 82 LEU A CA 1
ATOM 654 C C . LEU A 1 82 ? -13.360 -8.145 2.190 1.00 91.00 82 LEU A C 1
ATOM 656 O O . LEU A 1 82 ? -14.303 -8.702 2.752 1.00 91.00 82 LEU A O 1
ATOM 660 N N . ARG A 1 83 ? -12.101 -8.574 2.327 1.00 90.38 83 ARG A N 1
ATOM 661 C CA . ARG A 1 83 ? -11.751 -9.836 2.999 1.00 90.38 83 ARG A CA 1
ATOM 662 C C . ARG A 1 83 ? -11.663 -9.722 4.519 1.00 90.38 83 ARG A C 1
ATOM 664 O O . ARG A 1 83 ? -12.022 -10.661 5.225 1.00 90.38 83 ARG A O 1
ATOM 671 N N . TYR A 1 84 ? -11.170 -8.599 5.030 1.00 88.06 84 TYR A N 1
ATOM 672 C CA . TYR A 1 84 ? -10.826 -8.419 6.442 1.00 88.06 84 TYR A CA 1
ATOM 673 C C . TYR A 1 84 ? -11.692 -7.366 7.136 1.00 88.06 84 TYR A C 1
ATOM 675 O O . TYR A 1 84 ? -11.295 -6.812 8.164 1.00 88.06 84 TYR A O 1
ATOM 683 N N . LYS A 1 85 ? -12.914 -7.129 6.637 1.00 83.75 85 LYS A N 1
ATOM 684 C CA . LYS A 1 85 ? -13.893 -6.227 7.266 1.00 83.75 85 LYS A CA 1
ATOM 685 C C . LYS A 1 85 ? -14.068 -6.499 8.765 1.00 83.75 85 LYS A C 1
ATOM 687 O O . LYS A 1 85 ? -14.136 -5.563 9.556 1.00 83.75 85 LYS A O 1
ATOM 692 N N . SER A 1 86 ? -14.071 -7.772 9.170 1.00 83.25 86 SER A N 1
ATOM 693 C CA . SER A 1 86 ? -14.177 -8.179 10.578 1.00 83.25 86 SER A CA 1
ATOM 694 C C . SER A 1 86 ? -12.954 -7.793 11.423 1.00 83.25 86 SER A C 1
ATOM 696 O O . SER A 1 86 ? -13.099 -7.458 12.597 1.00 83.25 86 SER A O 1
ATOM 698 N N . GLN A 1 87 ? -11.752 -7.770 10.837 1.00 83.88 87 GLN A N 1
ATOM 699 C CA . GLN A 1 87 ? -10.525 -7.394 11.544 1.00 83.88 87 GLN A CA 1
ATOM 700 C C . GLN A 1 87 ? -10.449 -5.888 11.821 1.00 83.88 87 GLN A C 1
ATOM 702 O O . GLN A 1 87 ? -9.810 -5.481 12.790 1.00 83.88 87 GLN A O 1
ATOM 707 N N . TYR A 1 88 ? -11.153 -5.048 11.054 1.00 80.69 88 TYR A N 1
ATOM 708 C CA . TYR A 1 88 ? -11.249 -3.618 11.362 1.00 80.69 88 TYR A CA 1
ATOM 709 C C . TYR A 1 88 ? -11.894 -3.338 12.716 1.00 80.69 88 TYR A C 1
ATOM 711 O O . TYR A 1 88 ? -11.429 -2.441 13.420 1.00 80.69 88 TYR A O 1
ATOM 719 N N . TYR A 1 89 ? -12.873 -4.142 13.136 1.00 82.06 89 TYR A N 1
ATOM 720 C CA . TYR A 1 89 ? -13.455 -4.011 14.474 1.00 82.06 89 TYR A CA 1
ATOM 721 C C . TYR A 1 89 ? -12.431 -4.298 15.574 1.00 82.06 89 TYR A C 1
ATOM 723 O O . TYR A 1 89 ? -12.439 -3.635 16.605 1.00 82.06 89 TYR A O 1
ATOM 731 N N . PHE A 1 90 ? -11.486 -5.214 15.346 1.00 85.19 90 PHE A N 1
ATOM 732 C CA . PHE A 1 90 ? -10.400 -5.466 16.294 1.00 85.19 90 PHE A CA 1
ATOM 733 C C . PHE A 1 90 ? -9.462 -4.259 16.436 1.00 85.19 90 PHE A C 1
ATOM 735 O O . PHE A 1 90 ? -9.096 -3.895 17.554 1.00 85.19 90 PHE A O 1
ATOM 742 N N . TYR A 1 91 ? -9.089 -3.613 15.327 1.00 83.44 91 TYR A N 1
ATOM 743 C CA . TYR A 1 91 ? -8.257 -2.406 15.370 1.00 83.44 91 TYR A CA 1
ATOM 744 C C . TYR A 1 91 ? -8.997 -1.224 16.006 1.00 83.44 91 TYR A C 1
ATOM 746 O O . TYR A 1 91 ? -8.413 -0.504 16.818 1.00 83.44 91 TYR A O 1
ATOM 754 N N . TYR A 1 92 ? -10.288 -1.081 15.703 1.00 82.81 92 TYR A N 1
ATOM 755 C CA . TYR A 1 92 ? -11.143 -0.047 16.275 1.00 82.81 92 TYR A CA 1
ATOM 756 C C . TYR A 1 92 ? -11.330 -0.223 17.787 1.00 82.81 92 TYR A C 1
ATOM 758 O O . TYR A 1 92 ? -11.149 0.729 18.541 1.00 82.81 92 TYR A O 1
ATOM 766 N N . ASN A 1 93 ? -11.567 -1.453 18.256 1.00 85.12 93 ASN A N 1
ATOM 767 C CA . ASN A 1 93 ? -11.660 -1.771 19.687 1.00 85.12 93 ASN A CA 1
ATOM 768 C C . ASN A 1 93 ? -10.345 -1.506 20.439 1.00 85.12 93 ASN A C 1
ATOM 770 O O . ASN A 1 93 ? -10.350 -1.301 21.650 1.00 85.12 93 ASN A O 1
ATOM 774 N N . LYS A 1 94 ? -9.212 -1.488 19.727 1.00 79.62 94 LYS A N 1
ATOM 775 C CA . LYS A 1 94 ? -7.908 -1.074 20.263 1.00 79.62 94 LYS A CA 1
ATOM 776 C C . LYS A 1 94 ? -7.654 0.438 20.197 1.00 79.62 94 LYS A C 1
ATOM 778 O O . LYS A 1 94 ? -6.586 0.876 20.616 1.00 79.62 94 LYS A O 1
ATOM 783 N N . GLY A 1 95 ? -8.611 1.226 19.708 1.00 81.69 95 GLY A N 1
ATOM 784 C CA . GLY A 1 95 ? -8.523 2.685 19.611 1.00 81.69 95 GLY A CA 1
ATOM 785 C C . GLY A 1 95 ? -7.832 3.198 18.346 1.00 81.69 95 GLY A C 1
ATOM 786 O O . GLY A 1 95 ? -7.520 4.384 18.266 1.00 81.69 95 GLY A O 1
ATOM 787 N N . TYR A 1 96 ? -7.575 2.344 17.351 1.00 82.62 96 TYR A N 1
ATOM 788 C CA . TYR A 1 96 ? -6.933 2.765 16.105 1.00 82.62 96 TYR A CA 1
ATOM 789 C C . TYR A 1 96 ? -7.963 3.146 15.046 1.00 82.62 96 TYR A C 1
ATOM 791 O O . TYR A 1 96 ? -8.855 2.364 14.712 1.00 82.62 96 TYR A O 1
ATOM 799 N N . SER A 1 97 ? -7.812 4.343 14.474 1.00 85.62 97 SER A N 1
ATOM 800 C CA . SER A 1 97 ? -8.638 4.761 13.346 1.00 85.62 97 SER A CA 1
ATOM 801 C C . SER A 1 97 ? -8.169 4.081 12.059 1.00 85.62 97 SER A C 1
ATOM 803 O O . SER A 1 97 ? -6.973 3.970 11.774 1.00 85.62 97 SER A O 1
ATOM 805 N N . LYS A 1 98 ? -9.138 3.641 11.251 1.00 85.12 98 LYS A N 1
ATOM 806 C CA . LYS A 1 98 ? -8.896 3.052 9.927 1.00 85.12 98 LYS A CA 1
ATOM 807 C C . LYS A 1 98 ? -8.046 3.981 9.056 1.00 85.12 98 LYS A C 1
ATOM 809 O O . LYS A 1 98 ? -7.072 3.543 8.455 1.00 85.12 98 LYS A O 1
ATOM 814 N N . THR A 1 99 ? -8.373 5.271 9.047 1.00 87.94 99 THR A N 1
ATOM 815 C CA . THR A 1 99 ? -7.667 6.284 8.259 1.00 87.94 99 THR A CA 1
ATOM 816 C C . THR A 1 99 ? -6.203 6.420 8.671 1.00 87.94 99 THR A C 1
ATOM 818 O O . THR A 1 99 ? -5.342 6.489 7.800 1.00 87.94 99 THR A O 1
ATOM 821 N N . ALA A 1 100 ? -5.889 6.389 9.973 1.00 87.25 100 ALA A N 1
ATOM 822 C CA . ALA A 1 100 ? -4.500 6.454 10.429 1.00 87.25 100 ALA A CA 1
ATOM 823 C C . ALA A 1 100 ? -3.691 5.233 9.973 1.00 87.25 100 ALA A C 1
ATOM 825 O O . ALA A 1 100 ? -2.559 5.393 9.524 1.00 87.25 100 ALA A O 1
ATOM 826 N N . LEU A 1 101 ? -4.274 4.028 10.033 1.00 89.88 101 LEU A N 1
ATOM 827 C CA . LEU A 1 101 ? -3.622 2.810 9.539 1.00 89.88 101 LEU A CA 1
ATOM 828 C C . LEU A 1 101 ? -3.307 2.908 8.042 1.00 89.88 101 LEU A C 1
ATOM 830 O O . LEU A 1 101 ? -2.188 2.596 7.648 1.00 89.88 101 LEU A O 1
ATOM 834 N N . ILE A 1 102 ? -4.263 3.391 7.240 1.00 91.69 102 ILE A N 1
ATOM 835 C CA . ILE A 1 102 ? -4.112 3.567 5.787 1.00 91.69 102 ILE A CA 1
ATOM 836 C C . ILE A 1 102 ? -3.051 4.620 5.457 1.00 91.69 102 ILE A C 1
ATOM 838 O O . ILE A 1 102 ? -2.201 4.384 4.603 1.00 91.69 102 ILE A O 1
ATOM 842 N N . ILE A 1 103 ? -3.083 5.782 6.114 1.00 91.19 103 ILE A N 1
ATOM 843 C CA . ILE A 1 103 ? -2.108 6.853 5.860 1.00 91.19 103 ILE A CA 1
ATOM 844 C C . ILE A 1 103 ? -0.703 6.373 6.221 1.00 91.19 103 ILE A C 1
ATOM 846 O O . ILE A 1 103 ? 0.223 6.537 5.430 1.00 91.19 103 ILE A O 1
ATOM 850 N N . LEU A 1 104 ? -0.538 5.729 7.378 1.00 90.12 104 LEU A N 1
ATOM 851 C CA . LEU A 1 104 ? 0.765 5.225 7.800 1.00 90.12 104 LEU A CA 1
ATOM 852 C C . LEU A 1 104 ? 1.290 4.142 6.855 1.00 90.12 104 LEU A C 1
ATOM 854 O O . LEU A 1 104 ? 2.450 4.214 6.460 1.00 90.12 104 LEU A O 1
ATOM 858 N N . SER A 1 105 ? 0.460 3.178 6.438 1.00 91.56 105 SER A N 1
ATOM 859 C CA . SER A 1 105 ? 0.891 2.165 5.463 1.00 91.56 105 SER A CA 1
ATOM 860 C C . SER A 1 105 ? 1.255 2.773 4.110 1.00 91.56 105 SER A C 1
ATOM 862 O O . SER A 1 105 ? 2.207 2.321 3.476 1.00 91.56 105 SER A O 1
ATOM 864 N N . TYR A 1 106 ? 0.540 3.813 3.682 1.00 92.31 106 TYR A N 1
ATOM 865 C CA . TYR A 1 106 ? 0.849 4.524 2.446 1.00 92.31 106 TYR A CA 1
ATOM 866 C C . TYR A 1 106 ? 2.190 5.263 2.528 1.00 92.31 106 TYR A C 1
ATOM 868 O O . TYR A 1 106 ? 2.997 5.172 1.605 1.00 92.31 106 TYR A O 1
ATOM 876 N N . LEU A 1 107 ? 2.474 5.927 3.655 1.00 92.00 107 LEU A N 1
ATOM 877 C CA . LEU A 1 107 ? 3.759 6.591 3.890 1.00 92.00 107 LEU A CA 1
ATOM 878 C C . LEU A 1 107 ? 4.937 5.609 3.833 1.00 92.00 107 LEU A C 1
ATOM 880 O O . LEU A 1 107 ? 5.978 5.951 3.278 1.00 92.00 107 LEU A O 1
ATOM 884 N N . PHE A 1 108 ? 4.774 4.381 4.338 1.00 90.62 108 PHE A N 1
ATOM 885 C CA . PHE A 1 108 ? 5.802 3.342 4.197 1.00 90.62 108 PHE A CA 1
ATOM 886 C C . PHE A 1 108 ? 6.070 2.977 2.731 1.00 90.62 108 PHE A C 1
ATOM 888 O O . PHE A 1 108 ? 7.231 2.866 2.342 1.00 90.62 108 PHE A O 1
ATOM 895 N N . ASN A 1 109 ? 5.031 2.848 1.902 1.00 91.19 109 ASN A N 1
ATOM 896 C CA . ASN A 1 109 ? 5.212 2.587 0.469 1.00 91.19 109 ASN A CA 1
ATOM 897 C C . ASN A 1 109 ? 5.873 3.769 -0.251 1.00 91.19 109 ASN A C 1
ATOM 899 O O . ASN A 1 109 ? 6.781 3.561 -1.054 1.00 91.19 109 ASN A O 1
ATOM 903 N N . LEU A 1 110 ? 5.486 5.006 0.076 1.00 90.38 110 LEU A N 1
ATOM 904 C CA . LEU A 1 110 ? 6.141 6.198 -0.468 1.00 90.38 110 LEU A CA 1
ATOM 905 C C . LEU A 1 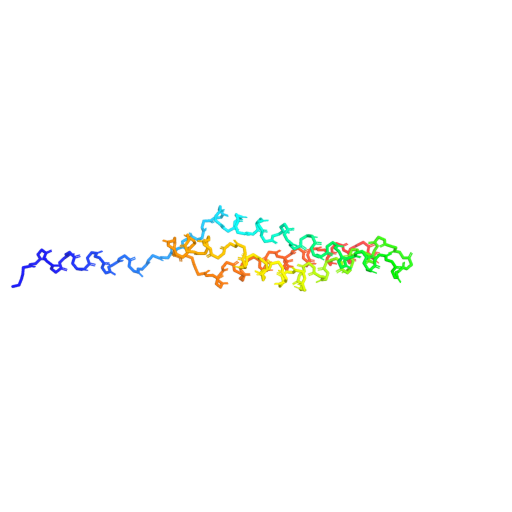110 ? 7.624 6.262 -0.099 1.00 90.38 110 LEU A C 1
ATOM 907 O O . LEU A 1 110 ? 8.444 6.604 -0.947 1.00 90.38 110 LEU A O 1
ATOM 911 N N . LEU A 1 111 ? 7.988 5.897 1.132 1.00 92.38 111 LEU A N 1
ATOM 912 C CA . LEU A 1 111 ? 9.388 5.843 1.549 1.00 92.38 111 LEU A CA 1
ATOM 913 C C . LEU A 1 111 ? 10.190 4.844 0.698 1.00 92.38 111 LEU A C 1
ATOM 915 O O . LEU A 1 111 ? 11.304 5.150 0.278 1.00 92.38 111 LEU A O 1
ATOM 919 N N . ILE A 1 112 ? 9.605 3.679 0.396 1.00 90.50 112 ILE A N 1
ATOM 920 C CA . ILE A 1 112 ? 10.207 2.670 -0.491 1.00 90.50 112 ILE A CA 1
ATOM 921 C C . ILE A 1 112 ? 10.385 3.227 -1.911 1.00 90.50 112 ILE A C 1
ATOM 923 O O . ILE A 1 112 ? 11.440 3.033 -2.514 1.00 90.50 112 ILE A O 1
ATOM 927 N N . LEU A 1 113 ? 9.394 3.955 -2.432 1.00 89.19 113 LEU A N 1
ATOM 928 C CA . LEU A 1 113 ? 9.468 4.580 -3.755 1.00 89.19 113 LEU A CA 1
ATOM 929 C C . LEU A 1 113 ? 10.584 5.620 -3.843 1.00 89.19 113 LEU A C 1
ATOM 931 O O . LEU A 1 113 ? 11.364 5.611 -4.793 1.00 89.19 113 LEU A O 1
ATOM 935 N N . ILE A 1 114 ? 10.666 6.503 -2.847 1.00 90.81 114 ILE A N 1
ATOM 936 C CA . ILE A 1 114 ? 11.704 7.535 -2.767 1.00 90.81 114 ILE A CA 1
ATOM 937 C C . ILE A 1 114 ? 13.082 6.872 -2.734 1.00 90.81 114 ILE A C 1
ATOM 939 O O . ILE A 1 114 ? 13.961 7.257 -3.502 1.00 90.81 114 ILE A O 1
ATOM 943 N N . LEU A 1 115 ? 13.256 5.837 -1.907 1.00 91.94 115 LEU A N 1
ATOM 944 C CA . LEU A 1 115 ? 14.508 5.088 -1.837 1.00 91.94 115 LEU A CA 1
ATOM 945 C C . LEU A 1 115 ? 14.869 4.454 -3.189 1.00 91.94 115 LEU A C 1
ATOM 947 O O . LEU A 1 115 ? 16.017 4.537 -3.617 1.00 91.94 115 LEU A O 1
ATOM 951 N N . PHE A 1 116 ? 13.894 3.871 -3.889 1.00 89.94 116 PHE A N 1
ATOM 952 C CA . PHE A 1 116 ? 14.104 3.304 -5.220 1.00 89.94 116 PHE A CA 1
ATOM 953 C C . PHE A 1 116 ? 14.562 4.359 -6.238 1.00 89.94 116 PHE A C 1
ATOM 955 O O . PHE A 1 116 ? 15.522 4.123 -6.974 1.00 89.94 116 PHE A O 1
ATOM 962 N N . PHE A 1 117 ? 13.924 5.534 -6.267 1.00 88.44 117 PHE A N 1
ATOM 963 C CA . PHE A 1 117 ? 14.326 6.620 -7.166 1.00 88.44 117 PHE A CA 1
ATOM 964 C C . PHE A 1 117 ? 15.712 7.177 -6.838 1.00 88.44 117 PHE A C 1
ATOM 966 O O . PHE A 1 117 ? 16.477 7.444 -7.763 1.00 88.44 117 PHE A O 1
ATOM 973 N N . LEU A 1 118 ? 16.060 7.305 -5.554 1.00 91.81 118 LEU A N 1
ATOM 974 C CA . LEU A 1 118 ? 17.401 7.720 -5.135 1.00 91.81 118 LEU A CA 1
ATOM 975 C C . LEU A 1 118 ? 18.463 6.731 -5.624 1.00 91.81 118 LEU A C 1
ATOM 977 O O . LEU A 1 118 ? 19.422 7.139 -6.274 1.00 91.81 118 LEU A O 1
ATOM 981 N N . LEU A 1 119 ? 18.260 5.431 -5.393 1.00 90.50 119 LEU A N 1
ATOM 982 C CA . LEU A 1 119 ? 19.185 4.389 -5.851 1.00 90.50 119 LEU A CA 1
ATOM 983 C C . LEU A 1 119 ? 19.329 4.382 -7.376 1.00 90.50 119 LEU A C 1
ATOM 985 O O . LEU A 1 119 ? 20.440 4.293 -7.894 1.00 90.50 119 LEU A O 1
ATOM 989 N N . LYS A 1 120 ? 18.216 4.529 -8.100 1.00 87.00 120 LYS A N 1
ATOM 990 C CA . LYS A 1 120 ? 18.227 4.630 -9.562 1.00 87.00 120 LYS A CA 1
ATOM 991 C C . LYS A 1 120 ? 18.997 5.862 -10.040 1.00 87.00 120 LYS A C 1
ATOM 993 O O . LYS A 1 120 ? 19.753 5.755 -10.997 1.00 87.00 120 LYS A O 1
ATOM 998 N N . SER A 1 121 ? 18.815 7.009 -9.384 1.00 88.88 121 SER A N 1
ATOM 999 C CA . SER A 1 121 ? 19.532 8.243 -9.718 1.00 88.88 121 SER A CA 1
ATOM 1000 C C . SER A 1 121 ? 21.035 8.110 -9.488 1.00 88.88 121 SER A C 1
ATOM 1002 O O . SER A 1 121 ? 21.803 8.628 -10.288 1.00 88.88 121 SER A O 1
ATOM 1004 N N . MET A 1 122 ? 21.455 7.424 -8.422 1.00 89.56 122 MET A N 1
ATOM 1005 C CA . MET A 1 122 ? 22.875 7.186 -8.134 1.00 89.56 122 MET A CA 1
ATOM 1006 C C . MET A 1 122 ? 23.511 6.191 -9.108 1.00 89.56 122 MET A C 1
ATOM 1008 O O . MET A 1 122 ? 24.692 6.301 -9.392 1.00 89.56 122 MET A O 1
ATOM 1012 N N . ALA A 1 123 ? 22.744 5.223 -9.615 1.00 83.19 123 ALA A N 1
ATOM 1013 C CA . ALA A 1 123 ? 23.229 4.237 -10.581 1.00 83.19 123 ALA A CA 1
ATOM 1014 C C . ALA A 1 123 ? 23.273 4.754 -12.033 1.00 83.19 123 ALA A C 1
ATOM 1016 O O . ALA A 1 123 ? 23.804 4.068 -12.902 1.00 83.19 123 ALA A O 1
ATOM 1017 N N . ALA A 1 124 ? 22.656 5.907 -12.310 1.00 71.94 124 ALA A N 1
ATOM 1018 C CA . ALA A 1 124 ? 22.563 6.498 -13.645 1.00 71.94 124 ALA A CA 1
ATOM 1019 C C . ALA A 1 124 ? 23.553 7.654 -13.888 1.00 71.94 124 ALA A C 1
ATOM 1021 O O . ALA A 1 124 ? 23.607 8.154 -15.012 1.00 71.94 124 ALA A O 1
ATOM 1022 N N . GLY A 1 125 ? 24.282 8.093 -12.856 1.00 55.09 125 GLY A N 1
ATOM 1023 C CA . GLY A 1 125 ? 25.397 9.043 -12.953 1.00 55.09 125 GLY A CA 1
ATOM 1024 C C . GLY A 1 125 ? 26.734 8.323 -12.909 1.00 55.09 125 GLY A C 1
ATOM 1025 O O . GLY A 1 125 ? 27.676 8.841 -13.542 1.00 55.09 125 GLY A O 1
#

Secondary structure (DSSP, 8-state):
--HHHHHHHHHHHGGGG------HHHHHHHHHHHHHHHHHHHHHHHHHHHHHSSSHHHHHHHHHHHHHHTHHHHHHHHHHHHH-HHHHHHHHHTT--HHHHHHHHHHHHHHHHHHHHHHHHHH--

pLDDT: mean 83.38, std 13.54, range [48.84, 95.5]